Protein AF-A0A366KEB2-F1 (afdb_monomer_lite)

Sequence (92 aa):
MRVLTPRDINRADFDLRWMGRGYDTDQVDAVLDECAYTVRLVGMECLRLTAQTRRQAACLSSHRVASAGSRVSYRGRTVGPRGRRVSPWASR

Foldseek 3Di:
DDDDALVNLQPDDDDPDDDDDDPDPVVSNVVSNVVSVVRVVVVVVVVVVVVVVVVVVVVVVVVPPDPPDPPDDPPPDDDDPPPDDDDPDDDD

Secondary structure (DSSP, 8-state):
-PPPPHHHHTT------SSS----HHHHHHHHHHHHHHHHHHHHHHHHHHHHHHHHHHHHHHTTS-SS-----SSS----TT-----S----

Structure (mmCIF, N/CA/C/O backbone):
data_AF-A0A366KEB2-F1
#
_entry.id   AF-A0A366KEB2-F1
#
loop_
_atom_site.group_PDB
_atom_site.id
_atom_site.type_symbol
_atom_site.label_atom_id
_atom_site.label_alt_id
_atom_site.label_comp_id
_atom_site.label_asym_id
_atom_site.label_entity_id
_atom_site.label_seq_id
_atom_site.pdbx_PDB_ins_code
_atom_site.Cartn_x
_atom_site.Cartn_y
_atom_site.Cartn_z
_atom_site.occupancy
_atom_site.B_iso_or_equiv
_atom_site.auth_seq_id
_atom_site.auth_comp_id
_atom_site.auth_asym_id
_atom_site.auth_atom_id
_atom_site.pdbx_PDB_model_num
ATOM 1 N N . MET A 1 1 ? 4.636 14.438 7.477 1.00 55.03 1 MET A N 1
ATOM 2 C CA . MET A 1 1 ? 4.595 13.036 7.004 1.00 55.03 1 MET A CA 1
ATOM 3 C C . MET A 1 1 ? 3.145 12.708 6.662 1.00 55.03 1 MET A C 1
ATOM 5 O O . MET A 1 1 ? 2.288 12.961 7.500 1.00 55.03 1 MET A O 1
ATOM 9 N N . ARG A 1 2 ? 2.845 12.285 5.428 1.00 86.62 2 ARG A N 1
ATOM 10 C CA . ARG A 1 2 ? 1.472 12.004 4.958 1.00 86.62 2 ARG A CA 1
ATOM 11 C C . ARG A 1 2 ? 1.252 10.490 4.910 1.00 86.62 2 ARG A C 1
ATOM 13 O O . ARG A 1 2 ? 2.156 9.765 4.515 1.00 86.62 2 ARG A O 1
ATOM 20 N N . VAL A 1 3 ? 0.061 10.032 5.294 1.00 86.56 3 VAL A N 1
ATOM 21 C CA . VAL A 1 3 ? -0.339 8.623 5.159 1.00 86.56 3 VAL A CA 1
ATOM 22 C C . VAL A 1 3 ? -0.613 8.322 3.685 1.00 86.56 3 VAL A C 1
ATOM 24 O O . VAL A 1 3 ? -1.394 9.034 3.051 1.00 86.56 3 VAL A O 1
ATOM 27 N N . LEU A 1 4 ? 0.039 7.289 3.152 1.00 89.25 4 LEU A N 1
ATOM 28 C CA . LEU A 1 4 ? -0.168 6.802 1.789 1.00 89.25 4 LEU A CA 1
ATOM 29 C C . LEU A 1 4 ? -1.260 5.735 1.773 1.00 89.25 4 LEU A C 1
ATOM 31 O O . LEU A 1 4 ? -1.251 4.810 2.587 1.00 89.25 4 LEU A O 1
ATOM 35 N N . THR A 1 5 ? -2.195 5.858 0.835 1.00 93.00 5 THR A N 1
ATOM 36 C CA . THR A 1 5 ? -3.156 4.794 0.530 1.00 93.00 5 THR A CA 1
ATOM 37 C C . THR A 1 5 ? -2.635 3.920 -0.615 1.00 93.00 5 THR A C 1
ATOM 39 O O . THR A 1 5 ? -1.833 4.394 -1.420 1.00 93.00 5 THR A O 1
ATOM 42 N N . PRO A 1 6 ? -3.129 2.678 -0.781 1.00 91.00 6 PRO A N 1
ATOM 43 C CA . PRO A 1 6 ? -2.775 1.854 -1.942 1.00 91.00 6 PRO A CA 1
ATOM 44 C C . PRO A 1 6 ? -3.065 2.559 -3.274 1.00 91.00 6 PRO A C 1
ATOM 46 O O . PRO A 1 6 ? -2.335 2.418 -4.244 1.00 91.00 6 PRO A O 1
ATOM 49 N N . ARG A 1 7 ? -4.120 3.383 -3.311 1.00 91.19 7 ARG A N 1
ATOM 50 C CA . ARG A 1 7 ? -4.482 4.173 -4.489 1.00 91.19 7 ARG A CA 1
ATOM 51 C C . ARG A 1 7 ? -3.493 5.301 -4.770 1.00 91.19 7 ARG A C 1
ATOM 53 O O . ARG A 1 7 ? -3.313 5.640 -5.933 1.00 91.19 7 ARG A O 1
ATOM 60 N N . ASP A 1 8 ? -2.909 5.897 -3.732 1.00 90.88 8 ASP A N 1
ATOM 61 C CA . ASP A 1 8 ? -1.864 6.910 -3.899 1.00 90.88 8 ASP A CA 1
ATOM 62 C C . ASP A 1 8 ? -0.589 6.276 -4.471 1.00 90.88 8 ASP A C 1
ATOM 64 O O . ASP A 1 8 ? 0.054 6.891 -5.311 1.00 90.88 8 ASP A O 1
ATOM 68 N N . ILE A 1 9 ? -0.266 5.040 -4.067 1.00 89.06 9 ILE A N 1
ATOM 69 C CA . ILE A 1 9 ? 0.886 4.278 -4.578 1.00 89.06 9 ILE A CA 1
ATOM 70 C C . ILE A 1 9 ? 0.687 3.940 -6.060 1.00 89.06 9 ILE A C 1
ATOM 72 O O . ILE A 1 9 ? 1.523 4.301 -6.878 1.00 89.06 9 ILE A O 1
ATOM 76 N N . ASN A 1 10 ? -0.465 3.374 -6.432 1.00 89.19 10 ASN A N 1
ATOM 77 C CA . ASN A 1 10 ? -0.762 3.001 -7.826 1.00 89.19 10 ASN A CA 1
ATOM 78 C C . ASN A 1 10 ? -0.917 4.196 -8.782 1.00 89.19 10 ASN A C 1
ATOM 80 O O . ASN A 1 10 ? -1.085 4.013 -9.983 1.00 89.19 10 ASN A O 1
ATOM 84 N N . ARG A 1 11 ? -0.986 5.420 -8.253 1.00 90.88 11 ARG A N 1
ATOM 85 C CA . ARG A 1 11 ? -1.089 6.657 -9.039 1.00 90.88 11 ARG A CA 1
ATOM 86 C C . ARG A 1 11 ? 0.177 7.498 -8.962 1.00 90.88 11 ARG A C 1
ATOM 88 O O . ARG A 1 11 ? 0.158 8.631 -9.440 1.00 90.88 11 ARG A O 1
ATOM 95 N N . ALA A 1 12 ? 1.220 6.995 -8.306 1.00 87.88 12 ALA A N 1
ATOM 96 C CA . ALA A 1 12 ? 2.495 7.676 -8.266 1.00 87.88 12 ALA A CA 1
ATOM 97 C C . ALA A 1 12 ? 3.041 7.767 -9.694 1.00 87.88 12 ALA A C 1
ATOM 99 O O . ALA A 1 12 ? 3.088 6.771 -10.405 1.00 87.88 12 ALA A O 1
ATOM 100 N N . ASP A 1 13 ? 3.407 8.977 -10.101 1.00 85.94 13 ASP A N 1
ATOM 101 C CA . ASP A 1 13 ? 4.010 9.247 -11.399 1.00 85.94 13 ASP A CA 1
ATOM 102 C C . ASP A 1 13 ? 5.454 9.690 -11.167 1.00 85.94 13 ASP A C 1
ATOM 104 O O . ASP A 1 13 ? 5.723 10.534 -10.300 1.00 85.94 13 ASP A O 1
ATOM 108 N N . PHE A 1 14 ? 6.381 9.082 -11.901 1.00 82.25 14 PHE A N 1
ATOM 109 C CA . PHE A 1 14 ? 7.812 9.322 -11.765 1.00 82.25 14 PHE A CA 1
ATOM 110 C C . PHE A 1 14 ? 8.330 9.986 -13.037 1.00 82.25 14 PHE A C 1
ATOM 112 O O . PHE A 1 14 ? 8.148 9.487 -14.142 1.00 82.25 14 PHE A O 1
ATOM 119 N N . ASP A 1 15 ? 9.014 11.117 -12.876 1.00 80.56 15 ASP A N 1
ATOM 120 C CA . ASP A 1 15 ? 9.615 11.835 -13.996 1.00 80.56 15 ASP A CA 1
ATOM 121 C C . ASP A 1 15 ? 10.783 11.017 -14.576 1.00 80.56 15 ASP A C 1
ATOM 123 O O . ASP A 1 15 ? 11.796 10.797 -13.909 1.00 80.56 15 ASP A O 1
ATOM 127 N N . LEU A 1 16 ? 10.654 10.577 -15.829 1.00 69.94 16 LEU A N 1
ATOM 128 C CA . LEU A 1 16 ? 11.618 9.720 -16.534 1.00 69.94 16 LEU A CA 1
ATOM 129 C C . LEU A 1 16 ? 12.868 10.482 -17.023 1.00 69.94 16 LEU A C 1
ATOM 131 O O . LEU A 1 16 ? 13.464 10.142 -18.051 1.00 69.94 16 LEU A O 1
ATOM 135 N N . ARG A 1 17 ? 13.276 11.557 -16.339 1.00 64.94 17 ARG A N 1
ATOM 136 C CA . ARG A 1 17 ? 14.283 12.482 -16.870 1.00 64.94 17 ARG A CA 1
ATOM 137 C C . ARG A 1 17 ? 15.695 11.880 -16.990 1.00 64.94 17 ARG A C 1
ATOM 139 O O . ARG A 1 17 ? 16.425 11.738 -16.019 1.00 64.94 17 ARG A O 1
ATOM 146 N N . TRP A 1 18 ? 16.024 11.613 -18.258 1.00 56.53 18 TRP A N 1
ATOM 147 C CA . TRP A 1 18 ? 17.241 11.843 -19.060 1.00 56.53 18 TRP A CA 1
ATOM 148 C C . TRP A 1 18 ? 18.631 11.502 -18.478 1.00 56.53 18 TRP A C 1
ATOM 150 O O . TRP A 1 18 ? 19.078 12.062 -17.486 1.00 56.53 18 TRP A O 1
ATOM 160 N N . MET A 1 19 ? 19.371 10.706 -19.268 1.00 46.09 19 MET A N 1
ATOM 161 C CA . MET A 1 19 ? 20.764 10.242 -19.113 1.00 46.09 19 MET A CA 1
ATOM 162 C C . MET A 1 19 ? 20.996 9.019 -18.207 1.00 46.09 19 MET A C 1
ATOM 164 O O . MET A 1 19 ? 21.714 9.057 -17.214 1.00 46.09 19 MET A O 1
ATOM 168 N N . GLY A 1 20 ? 20.476 7.871 -18.654 1.00 56.62 20 GLY A N 1
ATOM 169 C CA . GLY A 1 20 ? 21.188 6.581 -18.599 1.00 56.62 20 GLY A CA 1
ATOM 170 C C . GLY A 1 20 ? 21.339 5.884 -17.243 1.00 56.62 20 GLY A C 1
ATOM 171 O O . GLY A 1 20 ? 21.898 4.791 -17.198 1.00 56.62 20 GLY A O 1
ATOM 172 N N . ARG A 1 21 ? 20.843 6.469 -16.149 1.00 69.00 21 ARG A N 1
ATOM 173 C CA . ARG A 1 21 ? 20.740 5.819 -14.833 1.00 69.00 21 ARG A CA 1
ATOM 174 C C . ARG A 1 21 ? 19.392 6.140 -14.190 1.00 69.00 21 ARG A C 1
ATOM 176 O O . ARG A 1 21 ? 19.286 7.019 -13.344 1.00 69.00 21 ARG A O 1
ATOM 183 N N . GLY A 1 22 ? 18.368 5.423 -14.633 1.00 75.94 22 GLY A N 1
ATOM 184 C CA . GLY A 1 22 ? 17.073 5.333 -13.964 1.00 75.94 22 GLY A CA 1
ATOM 185 C C . GLY A 1 22 ? 16.858 3.912 -13.459 1.00 75.94 22 GLY A C 1
ATOM 186 O O . GLY A 1 22 ? 17.535 2.985 -13.908 1.00 75.94 22 GLY A O 1
ATOM 187 N N . TYR A 1 23 ? 15.935 3.745 -12.518 1.00 82.56 23 TYR A N 1
ATOM 188 C CA . TYR A 1 23 ? 15.418 2.416 -12.225 1.00 82.56 23 TYR A CA 1
ATOM 189 C C . TYR A 1 23 ? 14.651 1.893 -13.442 1.00 82.56 23 TYR A C 1
ATOM 191 O O . TYR A 1 23 ? 14.037 2.668 -14.174 1.00 82.56 23 TYR A O 1
ATOM 199 N N . ASP A 1 24 ? 14.719 0.583 -13.654 1.00 86.06 24 ASP A N 1
ATOM 200 C CA . ASP A 1 24 ? 13.886 -0.102 -14.635 1.00 86.06 24 ASP A CA 1
ATOM 201 C C . ASP A 1 24 ? 12.413 0.086 -14.244 1.00 86.06 24 ASP A C 1
ATOM 203 O O . ASP A 1 24 ? 12.033 -0.198 -13.106 1.00 86.06 24 ASP A O 1
ATOM 207 N N . THR A 1 25 ? 11.609 0.611 -15.169 1.00 87.56 25 THR A N 1
ATOM 208 C CA . THR A 1 25 ? 10.200 0.937 -14.925 1.00 87.56 25 THR A CA 1
ATOM 209 C C . THR A 1 25 ? 9.400 -0.295 -14.533 1.00 87.56 25 THR A C 1
ATOM 211 O O . THR A 1 25 ? 8.618 -0.222 -13.592 1.00 87.56 25 THR A O 1
ATOM 214 N N . ASP A 1 26 ? 9.671 -1.443 -15.155 1.00 89.38 26 ASP A N 1
ATOM 215 C CA . ASP A 1 26 ? 8.937 -2.678 -14.881 1.00 89.38 26 ASP A CA 1
ATOM 216 C C . ASP A 1 26 ? 9.286 -3.214 -13.485 1.00 89.38 26 ASP A C 1
ATOM 218 O O . ASP A 1 26 ? 8.429 -3.727 -12.762 1.00 89.38 26 ASP A O 1
ATOM 222 N N . GLN A 1 27 ? 10.546 -3.057 -13.064 1.00 90.38 27 GLN A N 1
ATOM 223 C CA . GLN A 1 27 ? 10.964 -3.425 -11.708 1.00 90.38 27 GLN A CA 1
ATOM 224 C C . GLN A 1 27 ? 10.362 -2.496 -10.654 1.00 90.38 27 GLN A C 1
ATOM 226 O O . GLN A 1 27 ? 9.958 -2.960 -9.586 1.00 90.38 27 GLN A O 1
ATOM 231 N N . VAL A 1 28 ? 10.305 -1.191 -10.934 1.00 91.12 28 VAL A N 1
ATOM 232 C CA . VAL A 1 28 ? 9.674 -0.214 -10.038 1.00 91.12 28 VAL A CA 1
ATOM 233 C C . VAL A 1 28 ? 8.190 -0.517 -9.898 1.00 91.12 28 VAL A C 1
ATOM 235 O O . VAL A 1 28 ? 7.707 -0.609 -8.770 1.00 91.12 28 VAL A O 1
ATOM 238 N N . ASP A 1 29 ? 7.493 -0.748 -11.006 1.00 90.25 29 ASP A N 1
ATOM 239 C CA . ASP A 1 29 ? 6.065 -1.056 -11.006 1.00 90.25 29 ASP A CA 1
ATOM 240 C C . ASP A 1 29 ? 5.768 -2.344 -10.228 1.00 90.25 29 ASP A C 1
ATOM 242 O O . ASP A 1 29 ? 4.884 -2.353 -9.369 1.00 90.25 29 ASP A O 1
ATOM 246 N N . ALA A 1 30 ? 6.573 -3.396 -10.414 1.00 94.75 30 ALA A N 1
ATOM 247 C CA . ALA A 1 30 ? 6.429 -4.641 -9.658 1.00 94.75 30 ALA A CA 1
ATOM 248 C C . ALA A 1 30 ? 6.562 -4.430 -8.136 1.00 94.75 30 ALA A C 1
ATOM 250 O O . ALA A 1 30 ? 5.781 -4.978 -7.352 1.00 94.75 30 ALA A O 1
ATOM 251 N N . VAL A 1 31 ? 7.523 -3.606 -7.703 1.00 94.94 31 VAL A N 1
ATOM 252 C CA . VAL A 1 31 ? 7.703 -3.275 -6.280 1.00 94.94 31 VAL A CA 1
ATOM 253 C C . VAL A 1 31 ? 6.557 -2.402 -5.762 1.00 94.94 31 VAL A C 1
ATOM 255 O O . VAL A 1 31 ? 6.116 -2.578 -4.622 1.00 94.94 31 VAL A O 1
ATOM 258 N N . LEU A 1 32 ? 6.048 -1.466 -6.567 1.00 94.62 32 LEU A N 1
ATOM 259 C CA . LEU A 1 32 ? 4.921 -0.610 -6.184 1.00 94.62 32 LEU A CA 1
ATOM 260 C C . LEU A 1 32 ? 3.629 -1.412 -6.025 1.00 94.62 32 LEU A C 1
ATOM 262 O O . LEU A 1 32 ? 2.887 -1.165 -5.070 1.00 94.62 32 LEU A O 1
ATOM 266 N N . ASP A 1 33 ? 3.402 -2.412 -6.873 1.00 94.56 33 ASP A N 1
ATOM 267 C CA . ASP A 1 33 ? 2.281 -3.342 -6.742 1.00 94.56 33 ASP A CA 1
ATOM 268 C C . ASP A 1 33 ? 2.363 -4.151 -5.438 1.00 94.56 33 ASP A C 1
ATOM 270 O O . ASP A 1 33 ? 1.373 -4.258 -4.699 1.00 94.56 33 ASP A O 1
ATOM 274 N N . GLU A 1 34 ? 3.549 -4.661 -5.088 1.00 96.44 34 GLU A N 1
ATOM 275 C CA . GLU A 1 34 ? 3.772 -5.361 -3.815 1.00 96.44 34 GLU A CA 1
ATOM 276 C C . GLU A 1 34 ? 3.565 -4.431 -2.604 1.00 96.44 34 GLU A C 1
ATOM 278 O O . GLU A 1 34 ? 2.910 -4.795 -1.614 1.00 96.44 34 GLU A O 1
ATOM 283 N N . CYS A 1 35 ? 4.052 -3.190 -2.692 1.00 95.94 35 CYS A N 1
ATOM 284 C CA . CYS A 1 35 ? 3.827 -2.163 -1.677 1.00 95.94 35 CYS A CA 1
ATOM 285 C C . CYS A 1 35 ? 2.333 -1.868 -1.501 1.00 95.94 35 CYS A C 1
ATOM 287 O O . CYS A 1 35 ? 1.824 -1.856 -0.375 1.00 95.94 35 CYS A O 1
ATOM 289 N N . ALA A 1 36 ? 1.607 -1.655 -2.599 1.00 95.25 36 ALA A N 1
ATOM 290 C CA . ALA A 1 36 ? 0.180 -1.363 -2.577 1.00 95.25 36 ALA A CA 1
ATOM 291 C C . ALA A 1 36 ? -0.626 -2.526 -1.986 1.00 95.25 36 ALA A C 1
ATOM 293 O O . ALA A 1 36 ? -1.535 -2.304 -1.172 1.00 95.25 36 ALA A O 1
ATOM 294 N N . TYR A 1 37 ? -0.264 -3.765 -2.332 1.00 96.12 37 TYR A N 1
ATOM 295 C CA . TYR A 1 37 ? -0.842 -4.965 -1.736 1.00 96.12 37 TYR A CA 1
ATOM 296 C C . TYR A 1 37 ? -0.620 -5.007 -0.219 1.00 96.12 37 TYR A C 1
ATOM 298 O O . TYR A 1 37 ? -1.578 -5.179 0.542 1.00 96.12 37 TYR A O 1
ATOM 306 N N . THR A 1 38 ? 0.613 -4.775 0.229 1.00 96.38 38 THR A N 1
ATOM 307 C CA . THR A 1 38 ? 0.981 -4.797 1.651 1.00 96.38 38 THR A CA 1
ATOM 308 C C . THR A 1 38 ? 0.250 -3.715 2.441 1.00 96.38 38 THR A C 1
ATOM 310 O O . THR A 1 38 ? -0.342 -4.001 3.485 1.00 96.38 38 THR A O 1
ATOM 313 N N . VAL A 1 39 ? 0.204 -2.482 1.929 1.00 95.94 39 VAL A N 1
ATOM 314 C CA . VAL A 1 39 ? -0.529 -1.377 2.570 1.00 95.94 39 VAL A CA 1
ATOM 315 C C . VAL A 1 39 ? -2.018 -1.696 2.667 1.00 95.94 39 VAL A C 1
ATOM 317 O O . VAL A 1 39 ? -2.645 -1.412 3.691 1.00 95.94 39 VAL A O 1
ATOM 320 N N . ARG A 1 40 ? -2.598 -2.329 1.640 1.00 95.00 40 ARG A N 1
ATOM 321 C CA . ARG A 1 40 ? -3.997 -2.767 1.683 1.00 95.00 40 ARG A CA 1
ATOM 322 C C . ARG A 1 40 ? -4.217 -3.826 2.762 1.00 95.00 40 ARG A C 1
ATOM 324 O O . ARG A 1 40 ? -5.163 -3.692 3.536 1.00 95.00 40 ARG A O 1
ATOM 331 N N . LEU A 1 41 ? -3.352 -4.836 2.831 1.00 95.56 41 LEU A N 1
ATOM 332 C CA . LEU A 1 41 ? -3.445 -5.919 3.811 1.00 95.56 41 LEU A CA 1
ATOM 333 C C . LEU A 1 41 ? -3.343 -5.389 5.247 1.00 95.56 41 LEU A C 1
ATOM 335 O O . LEU A 1 41 ? -4.225 -5.646 6.067 1.00 95.56 41 LEU A O 1
ATOM 339 N N . VAL A 1 42 ? -2.315 -4.585 5.532 1.00 94.81 42 VAL A N 1
ATOM 340 C CA . VAL A 1 42 ? -2.118 -3.967 6.853 1.00 94.81 42 VAL A CA 1
ATOM 341 C C . VAL A 1 42 ? -3.277 -3.030 7.192 1.00 94.81 42 VAL A C 1
ATOM 343 O O . VAL A 1 42 ? -3.781 -3.053 8.313 1.00 94.81 42 VAL A O 1
ATOM 346 N N . GLY A 1 43 ? -3.759 -2.245 6.225 1.00 92.62 43 GLY A N 1
ATOM 347 C CA . GLY A 1 43 ? -4.928 -1.386 6.408 1.00 92.62 43 GLY A CA 1
ATOM 348 C C . GLY A 1 43 ? -6.184 -2.173 6.793 1.00 92.62 43 GLY A C 1
ATOM 349 O O . GLY A 1 43 ? -6.895 -1.783 7.722 1.00 92.62 43 GLY A O 1
ATOM 350 N N . 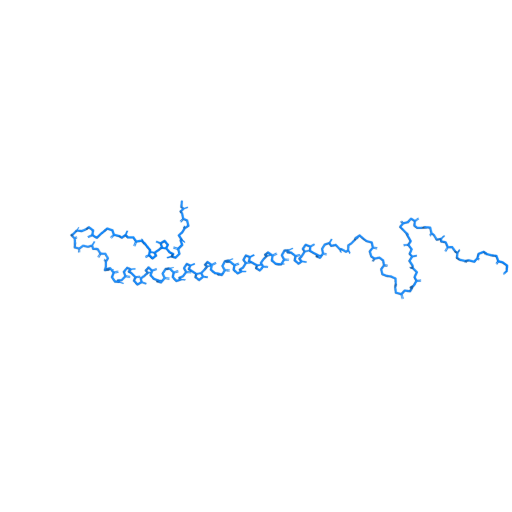MET A 1 44 ? -6.439 -3.306 6.132 1.00 93.56 44 MET A N 1
ATOM 351 C CA . MET A 1 44 ? -7.561 -4.191 6.460 1.00 93.56 44 MET A CA 1
ATOM 352 C C . MET A 1 44 ? -7.432 -4.794 7.862 1.00 93.56 44 MET A C 1
ATOM 354 O O . MET A 1 44 ? -8.421 -4.825 8.600 1.00 93.56 44 MET A O 1
ATOM 358 N N . GLU A 1 45 ? -6.232 -5.215 8.260 1.00 94.06 45 GLU A N 1
ATOM 359 C CA . GLU A 1 45 ? -6.007 -5.787 9.589 1.00 94.06 45 GLU A CA 1
ATOM 360 C C . GLU A 1 45 ? -6.158 -4.733 10.696 1.00 94.06 45 GLU A C 1
ATOM 362 O O . GLU A 1 45 ? -6.844 -4.961 11.693 1.00 94.06 45 GLU A O 1
ATOM 367 N N . CYS A 1 46 ? -5.643 -3.521 10.484 1.00 91.75 46 CYS A N 1
ATOM 368 C CA . CYS A 1 46 ? -5.863 -2.393 11.390 1.00 91.75 46 CYS A CA 1
ATOM 369 C C . CYS A 1 46 ? -7.357 -2.073 11.562 1.00 91.75 46 CYS A C 1
ATOM 371 O O . CYS A 1 46 ? -7.822 -1.856 12.687 1.00 91.75 46 CYS A O 1
ATOM 373 N N . LEU A 1 47 ? -8.135 -2.070 10.473 1.00 91.06 47 LEU A N 1
ATOM 374 C CA . LEU A 1 47 ? -9.586 -1.867 10.536 1.00 91.06 47 LEU A CA 1
ATOM 375 C C . LEU A 1 47 ? -10.281 -2.990 11.316 1.00 91.06 47 LEU A C 1
ATOM 377 O O . LEU A 1 47 ? -11.153 -2.713 12.147 1.00 91.06 47 LEU A O 1
ATOM 381 N N . ARG A 1 48 ? -9.872 -4.244 11.097 1.00 93.62 48 ARG A N 1
ATOM 382 C CA . ARG A 1 48 ? -10.391 -5.418 11.811 1.00 93.62 48 ARG A CA 1
ATOM 383 C C . ARG A 1 48 ? -10.130 -5.317 13.314 1.00 93.62 48 ARG A C 1
ATOM 385 O O . ARG A 1 48 ? -11.075 -5.433 14.098 1.00 93.62 48 ARG A O 1
ATOM 392 N N . LEU A 1 49 ? -8.889 -5.053 13.714 1.00 92.31 49 LEU A N 1
ATOM 393 C CA . LEU A 1 49 ? -8.492 -4.922 15.120 1.00 92.31 49 LEU A CA 1
ATOM 394 C C . LEU A 1 49 ? -9.190 -3.734 15.797 1.00 92.31 49 LEU A C 1
ATOM 396 O O . LEU A 1 49 ? -9.663 -3.842 16.931 1.00 92.31 49 LEU A O 1
ATOM 400 N N . THR A 1 50 ? -9.349 -2.617 15.084 1.00 91.56 50 THR A N 1
ATOM 401 C CA . THR A 1 50 ? -10.103 -1.453 15.580 1.00 91.56 50 THR A CA 1
ATOM 402 C C . THR A 1 50 ? -11.582 -1.793 15.796 1.00 91.56 50 THR A C 1
ATOM 404 O O . THR A 1 50 ? -12.188 -1.394 16.791 1.00 91.56 50 THR A O 1
ATOM 407 N N . ALA A 1 51 ? -12.191 -2.562 14.891 1.00 88.69 51 ALA A N 1
ATOM 408 C CA . ALA A 1 51 ? -13.572 -3.009 15.049 1.00 88.69 51 ALA A CA 1
ATOM 409 C C . ALA A 1 51 ? -13.729 -3.995 16.221 1.00 88.69 51 ALA A C 1
ATOM 411 O O . ALA A 1 51 ? -14.696 -3.899 16.980 1.00 88.69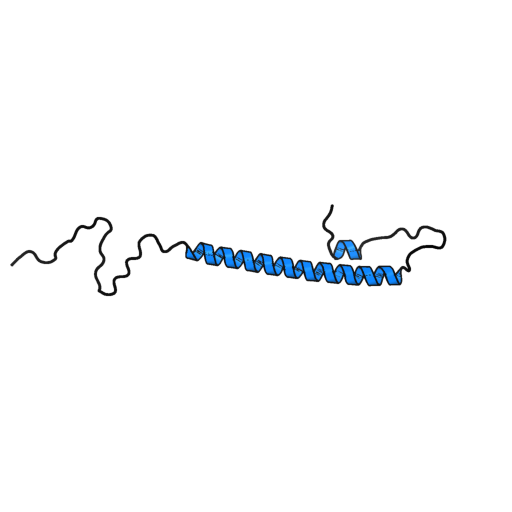 51 ALA A O 1
ATOM 412 N N . GLN A 1 52 ? -12.779 -4.917 16.398 1.00 88.94 52 GLN A N 1
ATOM 413 C CA . GLN A 1 52 ? -12.775 -5.876 17.505 1.00 88.94 52 GLN A CA 1
ATOM 414 C C . GLN A 1 52 ? -12.634 -5.183 18.862 1.00 88.94 52 GLN A C 1
ATOM 416 O O . GLN A 1 52 ? -13.446 -5.426 19.754 1.00 88.94 52 GLN A O 1
ATOM 421 N N . THR A 1 53 ? -11.673 -4.271 18.999 1.00 89.38 53 THR A N 1
ATOM 422 C CA . THR A 1 53 ? -11.459 -3.508 20.240 1.00 89.38 53 THR A CA 1
ATOM 423 C C . THR A 1 53 ? -12.664 -2.636 20.591 1.00 89.38 53 THR A C 1
ATOM 425 O O . THR A 1 53 ? -13.087 -2.616 21.746 1.00 89.38 53 THR A O 1
ATOM 428 N N . ARG A 1 54 ? -13.304 -1.989 19.604 1.00 85.44 54 ARG A N 1
ATOM 429 C CA . ARG A 1 54 ? -14.561 -1.245 19.824 1.00 85.44 54 ARG A CA 1
ATOM 430 C C . ARG A 1 54 ? -15.693 -2.138 20.331 1.00 85.44 54 ARG A C 1
ATOM 432 O O . ARG A 1 54 ? -16.408 -1.748 21.252 1.00 85.44 54 ARG A O 1
ATOM 439 N N . ARG A 1 55 ? -15.848 -3.340 19.767 1.00 79.44 55 ARG A N 1
ATOM 440 C CA . ARG A 1 55 ? -16.851 -4.316 20.230 1.00 79.44 55 ARG A CA 1
ATOM 441 C C . ARG A 1 55 ? -16.551 -4.801 21.648 1.00 79.44 55 ARG A C 1
ATOM 443 O O . ARG A 1 55 ? -17.460 -4.851 22.469 1.00 79.44 55 ARG A O 1
ATOM 450 N N . GLN A 1 56 ? -15.290 -5.097 21.958 1.00 81.31 56 GLN A N 1
ATOM 451 C CA . GLN A 1 56 ? -14.872 -5.499 23.304 1.00 81.31 56 GLN A CA 1
ATOM 452 C C . GLN A 1 56 ? -15.136 -4.394 24.334 1.00 81.31 56 GLN A C 1
ATOM 454 O O . GLN A 1 56 ? -15.701 -4.675 25.389 1.00 81.31 56 GLN A O 1
ATOM 459 N N . ALA A 1 57 ? -14.822 -3.137 24.013 1.00 76.56 57 ALA A N 1
ATOM 460 C CA . ALA A 1 57 ? -15.124 -1.998 24.878 1.00 76.56 57 ALA A CA 1
ATOM 461 C C . ALA A 1 57 ? -16.636 -1.829 25.126 1.00 76.56 57 ALA A C 1
ATOM 463 O O . ALA A 1 57 ? -17.034 -1.561 26.257 1.00 76.56 57 ALA A O 1
ATOM 464 N N . ALA A 1 58 ? -17.482 -2.045 24.111 1.00 73.50 58 ALA A N 1
ATOM 465 C CA . ALA A 1 58 ? -18.940 -2.002 24.258 1.00 73.50 58 ALA A CA 1
ATOM 466 C C . ALA A 1 58 ? -19.496 -3.149 25.131 1.00 73.50 58 ALA A C 1
ATOM 468 O O . ALA A 1 58 ? -20.406 -2.944 25.939 1.00 73.50 58 ALA A O 1
ATOM 469 N N . CYS A 1 59 ? -18.931 -4.355 25.018 1.00 72.50 59 CYS A N 1
ATOM 470 C CA . CYS A 1 59 ? -19.308 -5.489 25.869 1.00 72.50 59 CYS A CA 1
ATOM 471 C C . CYS A 1 59 ? -18.867 -5.292 27.330 1.00 72.50 59 CYS A C 1
ATOM 473 O O . CYS A 1 59 ? -19.611 -5.635 28.253 1.00 72.50 59 CYS A O 1
ATOM 475 N N . LEU A 1 60 ? -17.675 -4.725 27.545 1.00 68.94 60 LEU A N 1
ATOM 476 C CA . LEU A 1 60 ? -17.132 -4.440 28.876 1.00 68.94 60 LEU A CA 1
ATOM 477 C C . LEU A 1 60 ? -17.831 -3.249 29.547 1.00 68.94 60 LEU A C 1
ATOM 479 O O . LEU A 1 60 ? -18.042 -3.280 30.759 1.00 68.94 60 LEU A O 1
ATOM 483 N N . SER A 1 61 ? -18.248 -2.227 28.788 1.00 60.75 61 SER A N 1
ATOM 484 C CA . SER A 1 61 ? -19.063 -1.131 29.330 1.00 60.75 61 SER A CA 1
ATOM 485 C C . SER A 1 61 ? -20.462 -1.610 29.729 1.00 60.75 61 SER A C 1
ATOM 487 O O . SER A 1 61 ? -20.964 -1.207 30.779 1.00 60.75 61 SER A O 1
ATOM 489 N N . SER A 1 62 ? -21.045 -2.548 28.972 1.00 56.03 62 SER A N 1
ATOM 490 C CA . SER A 1 62 ? -22.325 -3.182 29.320 1.00 56.03 62 SER A CA 1
ATOM 491 C C . SER A 1 62 ? -22.243 -4.066 30.573 1.00 56.03 62 SER A C 1
ATOM 493 O O . SER A 1 62 ? -23.235 -4.208 31.281 1.00 56.03 62 SER A O 1
ATOM 495 N N . HIS A 1 63 ? -21.064 -4.599 30.922 1.00 49.31 63 HIS A N 1
ATOM 496 C CA . HIS A 1 63 ? -20.860 -5.365 32.162 1.00 49.31 63 HIS A CA 1
ATOM 497 C C . HIS A 1 63 ? -20.756 -4.503 33.435 1.00 49.31 63 HIS A C 1
ATOM 499 O O . HIS A 1 63 ? -20.694 -5.051 34.535 1.00 49.31 63 HIS A O 1
ATOM 505 N N . ARG A 1 64 ? -20.768 -3.163 33.337 1.00 48.59 64 ARG A N 1
ATOM 506 C CA . ARG A 1 64 ? -20.675 -2.274 34.512 1.00 48.59 64 ARG A CA 1
ATOM 507 C C . ARG A 1 64 ? -22.013 -1.863 35.135 1.00 48.59 64 ARG A C 1
ATOM 509 O O . ARG A 1 64 ? -22.012 -1.060 36.063 1.00 48.59 64 ARG A O 1
ATOM 516 N N . VAL A 1 65 ? -23.136 -2.450 34.715 1.00 51.38 65 VAL A N 1
ATOM 517 C CA . VAL A 1 65 ? -24.452 -2.209 35.337 1.00 51.38 65 VAL A CA 1
ATOM 518 C C . VAL A 1 65 ? -24.979 -3.483 36.002 1.00 51.38 65 VAL A C 1
ATOM 520 O O . VAL A 1 65 ? -25.924 -4.097 35.530 1.00 51.38 65 VAL A O 1
ATOM 523 N N . ALA A 1 66 ? -24.358 -3.886 37.116 1.00 49.44 66 ALA A N 1
ATOM 524 C CA . ALA A 1 66 ? -24.960 -4.807 38.091 1.00 49.44 66 ALA A CA 1
ATOM 525 C C . ALA A 1 66 ? -24.249 -4.774 39.462 1.00 49.44 66 ALA A C 1
ATOM 527 O O . ALA A 1 66 ? -24.005 -5.812 40.064 1.00 49.44 66 ALA A O 1
ATOM 528 N N . SER A 1 67 ? -23.897 -3.598 39.990 1.00 46.03 67 SER A N 1
ATOM 529 C CA . SER A 1 67 ? -23.497 -3.472 41.409 1.00 46.03 67 SER A CA 1
ATOM 530 C C . SER A 1 67 ? -24.356 -2.499 42.220 1.00 46.03 67 SER A C 1
ATOM 532 O O . SER A 1 67 ? -24.204 -2.414 43.436 1.00 46.03 67 SER A O 1
ATOM 534 N N . ALA A 1 68 ? -25.360 -1.866 41.610 1.00 51.25 68 ALA A N 1
ATOM 535 C CA . ALA A 1 68 ? -26.415 -1.174 42.343 1.00 51.25 68 ALA A CA 1
ATOM 536 C C . ALA A 1 68 ? -27.621 -2.112 42.557 1.00 51.25 68 ALA A C 1
ATOM 538 O O . ALA A 1 68 ? -28.607 -2.068 41.831 1.00 51.25 68 ALA A O 1
ATOM 539 N N . GLY A 1 69 ? -27.537 -2.982 43.569 1.00 49.53 69 GLY A N 1
ATOM 540 C CA . GLY A 1 69 ? -28.734 -3.429 44.296 1.00 49.53 69 GLY A CA 1
ATOM 541 C C . GLY A 1 69 ? -29.497 -4.673 43.822 1.00 49.53 69 GLY A C 1
ATOM 542 O O . GLY A 1 69 ? -30.639 -4.842 44.244 1.00 49.53 69 GLY A O 1
ATOM 543 N N . SER A 1 70 ? -28.916 -5.589 43.041 1.00 46.03 70 SER A N 1
ATOM 544 C CA . SER A 1 70 ? -29.566 -6.894 42.810 1.00 46.03 70 SER A CA 1
ATOM 545 C C . SER A 1 70 ? -29.362 -7.838 44.000 1.00 46.03 70 SER A C 1
ATOM 547 O O . SER A 1 70 ? -28.450 -8.661 44.028 1.00 46.03 70 SER A O 1
ATOM 549 N N . ARG A 1 71 ? -30.234 -7.730 45.010 1.00 45.56 71 ARG A N 1
ATOM 550 C CA . ARG A 1 71 ? -30.434 -8.790 46.010 1.00 45.56 71 ARG A CA 1
ATOM 551 C C . ARG A 1 71 ? -31.290 -9.895 45.389 1.00 45.56 71 ARG A C 1
ATOM 553 O O . ARG A 1 71 ? -32.513 -9.875 45.499 1.00 45.56 71 ARG A O 1
ATOM 560 N N . VAL A 1 72 ? -30.645 -10.870 44.756 1.00 47.56 72 VAL A N 1
ATOM 561 C CA . VAL A 1 72 ? -31.300 -12.131 44.388 1.00 47.56 72 VAL A CA 1
ATOM 562 C C . VAL A 1 72 ? -31.505 -12.944 45.670 1.00 47.56 72 VAL A C 1
ATOM 564 O O . VAL A 1 72 ? -30.555 -13.410 46.294 1.00 47.56 72 VAL A O 1
ATOM 567 N N . SER A 1 73 ? -32.763 -13.058 46.096 1.00 45.78 73 SER A N 1
ATOM 568 C CA . SER A 1 73 ? -33.199 -13.920 47.196 1.00 45.78 73 SER A CA 1
ATOM 569 C C . SER A 1 73 ? -33.686 -15.240 46.607 1.00 45.78 73 SER A C 1
ATOM 571 O O . SER A 1 73 ? -34.733 -15.277 45.968 1.00 45.78 73 SER A O 1
ATOM 573 N N . TYR A 1 74 ? -32.973 -16.340 46.856 1.00 42.50 74 TYR A N 1
ATOM 574 C CA . TYR A 1 74 ? -33.411 -17.701 46.497 1.00 42.50 74 TYR A CA 1
ATOM 575 C C . TYR A 1 74 ? -34.568 -18.216 47.383 1.00 42.50 74 TYR A C 1
ATOM 577 O O . TYR A 1 74 ? -34.929 -19.389 47.340 1.00 42.50 74 TYR A O 1
ATOM 585 N N . ARG A 1 75 ? -35.162 -17.349 48.213 1.00 48.12 75 ARG A N 1
ATOM 586 C CA . ARG A 1 75 ? -36.268 -17.671 49.121 1.00 48.12 75 ARG A CA 1
ATOM 587 C C . ARG A 1 75 ? -37.239 -16.493 49.234 1.00 48.12 75 ARG A C 1
ATOM 589 O O . ARG A 1 75 ? -37.389 -15.911 50.303 1.00 48.12 75 ARG A O 1
ATOM 596 N N . GLY A 1 76 ? -37.875 -16.120 48.122 1.00 43.88 76 GLY A N 1
ATOM 597 C CA . GLY A 1 76 ? -39.186 -15.448 48.094 1.00 43.88 76 GLY A CA 1
ATOM 598 C C . GLY A 1 76 ? -39.450 -14.327 49.112 1.00 43.88 76 GLY A C 1
ATOM 599 O O . GLY A 1 76 ? -40.559 -14.234 49.626 1.00 43.88 76 GLY A O 1
ATOM 600 N N . ARG A 1 77 ? -38.461 -13.491 49.446 1.00 49.41 77 ARG A N 1
ATOM 601 C CA . ARG A 1 77 ? -38.644 -12.323 50.322 1.00 49.41 77 ARG A CA 1
ATOM 602 C C . ARG A 1 77 ? -37.758 -11.181 49.853 1.00 49.41 77 ARG A C 1
ATOM 604 O O . ARG A 1 77 ? -36.536 -11.233 49.988 1.00 49.41 77 ARG A O 1
ATOM 611 N N . THR A 1 78 ? -38.392 -10.154 49.300 1.00 49.59 78 THR A N 1
ATOM 612 C CA . THR A 1 78 ? -37.783 -8.865 48.969 1.00 49.59 78 THR A CA 1
ATOM 613 C C . THR A 1 78 ? -37.654 -8.019 50.235 1.00 49.59 78 THR A C 1
ATOM 615 O O . THR A 1 78 ? -38.624 -7.867 50.976 1.00 49.59 78 THR A O 1
ATOM 618 N N . VAL A 1 79 ? -36.476 -7.443 50.484 1.00 54.41 79 VAL A N 1
ATOM 619 C CA . VAL A 1 79 ? -36.246 -6.486 51.580 1.00 54.41 79 VAL A CA 1
ATOM 620 C C . VAL A 1 79 ? -35.866 -5.141 50.967 1.00 54.41 79 VAL A C 1
ATOM 622 O O . VAL A 1 79 ? -34.920 -5.070 50.185 1.00 54.41 79 VAL A O 1
ATOM 625 N N . GLY A 1 80 ? -36.612 -4.087 51.305 1.00 47.38 80 GLY A N 1
ATOM 626 C CA . GLY A 1 80 ? -36.373 -2.729 50.814 1.00 47.38 80 GLY A CA 1
ATOM 627 C C . GLY A 1 80 ? -35.122 -2.058 51.416 1.00 47.38 80 GLY A C 1
ATOM 628 O O . GLY A 1 80 ? -34.611 -2.493 52.452 1.00 47.38 80 GLY A O 1
ATOM 629 N N . PRO A 1 81 ? -34.641 -0.957 50.808 1.00 46.12 81 PRO A N 1
ATOM 630 C CA . PRO A 1 81 ? -33.317 -0.376 51.067 1.00 46.12 81 PRO A CA 1
ATOM 631 C C . PRO A 1 81 ? -33.140 0.284 52.447 1.00 46.12 81 PRO A C 1
ATOM 633 O O . PRO A 1 81 ? -32.016 0.592 52.822 1.00 46.12 81 PRO A O 1
ATOM 636 N N . ARG A 1 82 ? -34.206 0.480 53.237 1.00 52.88 82 ARG A N 1
ATOM 637 C CA . ARG A 1 82 ? -34.139 1.122 54.569 1.00 52.88 82 ARG A CA 1
ATOM 638 C C . ARG A 1 82 ? -34.205 0.165 55.763 1.00 52.88 82 ARG A C 1
ATOM 640 O O . ARG A 1 82 ? -34.502 0.602 56.867 1.00 52.88 82 ARG A O 1
ATOM 647 N N . GLY A 1 83 ? -33.969 -1.134 55.576 1.00 48.22 83 GLY A N 1
ATOM 648 C CA . GLY A 1 83 ? -33.771 -2.057 56.705 1.00 48.22 83 GLY A CA 1
ATOM 649 C C . GLY A 1 83 ? -34.938 -2.166 57.700 1.00 48.22 83 GLY A C 1
ATOM 650 O O . GLY A 1 83 ? -34.741 -2.644 58.814 1.00 48.22 83 GLY A O 1
ATOM 651 N N . ARG A 1 84 ? -36.163 -1.763 57.332 1.00 46.44 84 ARG A N 1
ATOM 652 C CA . ARG A 1 84 ? -37.344 -2.017 58.163 1.00 46.44 84 ARG A CA 1
ATOM 653 C C . ARG A 1 84 ? -37.789 -3.461 57.960 1.00 46.44 84 ARG A C 1
ATOM 655 O O . ARG A 1 84 ? -38.322 -3.813 56.909 1.00 46.44 84 ARG A O 1
ATOM 662 N N . ARG A 1 85 ? -37.568 -4.295 58.979 1.00 45.19 85 ARG A N 1
ATOM 663 C CA . ARG A 1 85 ? -38.272 -5.572 59.129 1.00 45.19 85 ARG A CA 1
ATOM 664 C C . ARG A 1 85 ? -39.738 -5.257 59.410 1.00 45.19 85 ARG A C 1
ATOM 666 O O . ARG A 1 85 ? -40.0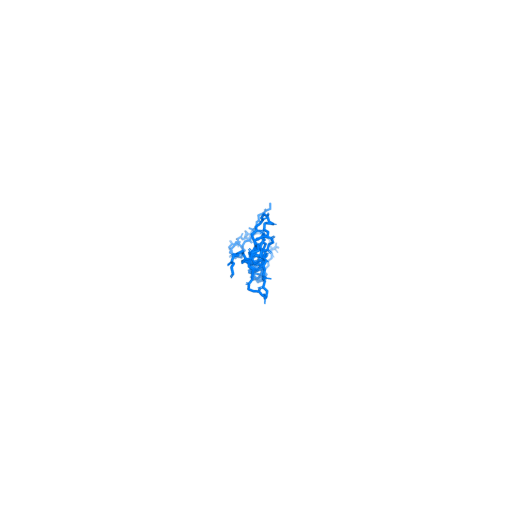45 -4.640 60.424 1.00 45.19 85 ARG A O 1
ATOM 673 N N . VAL A 1 86 ? -40.626 -5.669 58.516 1.00 52.84 86 VAL A N 1
ATOM 674 C CA . VAL A 1 86 ? -42.044 -5.831 58.837 1.00 52.84 86 VAL A CA 1
ATOM 675 C C . VAL A 1 8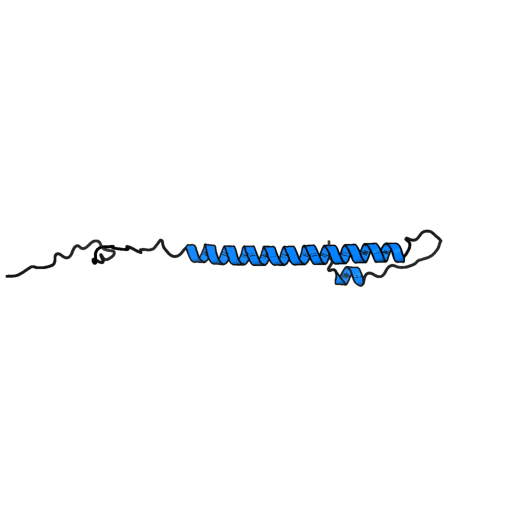6 ? -42.260 -7.298 59.188 1.00 52.84 86 VAL A C 1
ATOM 677 O O . VAL A 1 86 ? -42.062 -8.182 58.355 1.00 52.84 86 VAL A O 1
ATOM 680 N N . SER A 1 87 ? -42.583 -7.553 60.453 1.00 47.41 87 SER A N 1
ATOM 681 C CA . SER A 1 87 ? -43.099 -8.841 60.912 1.00 47.41 87 SER A CA 1
ATOM 682 C C . SER A 1 87 ? -44.500 -9.014 60.329 1.00 47.41 87 SER A C 1
ATOM 684 O O . SER A 1 87 ? -45.313 -8.100 60.485 1.00 47.41 87 SER A O 1
ATOM 686 N N . PRO A 1 88 ? -44.824 -10.126 59.658 1.00 47.16 88 PRO A N 1
ATOM 687 C CA . PRO A 1 88 ? -46.206 -10.415 59.348 1.00 47.16 88 PRO A CA 1
ATOM 688 C C . PRO A 1 88 ? -46.862 -11.022 60.603 1.00 47.16 88 PRO A C 1
ATOM 690 O O . PRO A 1 88 ? 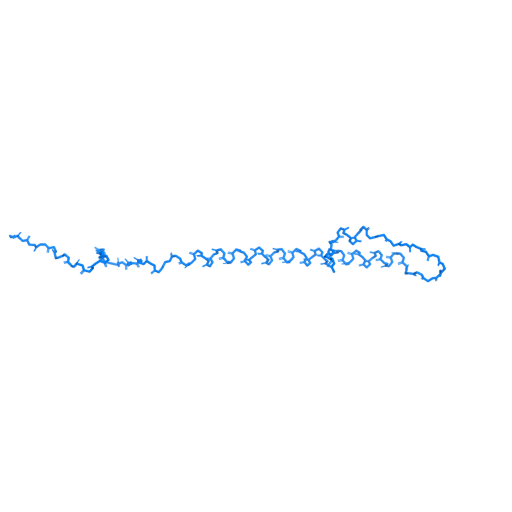-46.197 -11.691 61.388 1.00 47.16 88 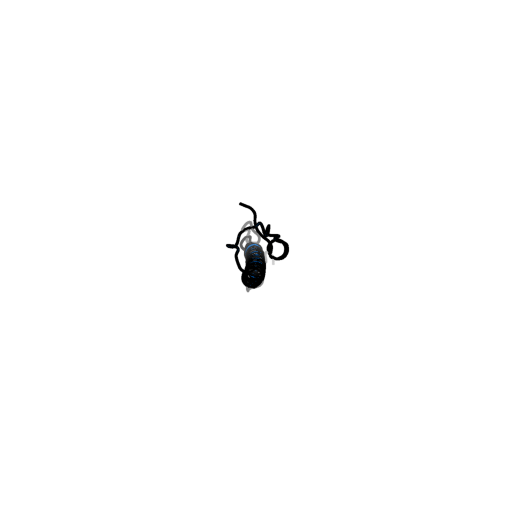PRO A O 1
ATOM 693 N N . TRP A 1 89 ? -48.154 -10.755 60.791 1.00 40.59 89 TRP A N 1
ATOM 694 C CA . TRP A 1 89 ? -49.040 -11.314 61.828 1.00 40.59 89 TRP A CA 1
ATOM 695 C C . TRP A 1 89 ? -48.895 -10.729 63.244 1.00 40.59 89 TRP A C 1
ATOM 697 O O . TRP A 1 89 ? -48.442 -11.369 64.189 1.00 40.59 89 TRP A O 1
ATOM 707 N N . ALA A 1 90 ? -49.398 -9.503 63.395 1.00 42.56 90 ALA A N 1
ATOM 708 C CA . ALA A 1 90 ? -50.194 -9.173 64.568 1.00 42.56 90 ALA A CA 1
ATOM 709 C C . ALA A 1 90 ? -51.658 -9.572 64.297 1.00 42.56 90 ALA A C 1
ATOM 711 O O . ALA A 1 90 ? -52.166 -9.312 63.207 1.00 42.56 90 ALA A O 1
ATOM 712 N N . SER A 1 91 ? -52.289 -10.133 65.332 1.00 43.84 91 SER A N 1
ATOM 713 C CA . SER A 1 91 ? -53.734 -10.205 65.599 1.00 43.84 91 SER A CA 1
ATOM 714 C C . SER A 1 91 ? -54.485 -11.526 65.352 1.00 43.84 91 SER A C 1
ATOM 716 O O . SER A 1 91 ? -54.875 -11.831 64.230 1.00 43.84 91 SER A O 1
ATOM 718 N N . ARG A 1 92 ? -54.834 -12.099 66.520 1.00 41.91 92 ARG A N 1
ATOM 719 C CA . ARG A 1 92 ? -55.951 -12.978 66.923 1.00 41.91 92 ARG A CA 1
ATOM 720 C C . ARG A 1 92 ? -55.817 -14.475 66.688 1.00 41.91 92 ARG A C 1
ATOM 722 O O . ARG A 1 92 ? -55.775 -14.907 65.524 1.00 41.91 92 ARG A O 1
#

pLDDT: mean 72.49, std 20.29, range [40.59, 96.44]

InterPro domains:
  IPR019933 DivIVA domain [TIGR03544] (4-38)

Radius of gyration: 33.38 Å; chains: 1; bounding box: 77×31×86 Å

Organism: NCBI:txid2493119